Protein AF-A0A7W2FAT4-F1 (afdb_monomer_lite)

Secondary structure (DSSP, 8-state):
--------PPP-----------PPPPHHHHHHHHHHHHHHHTPSEEEE-SS-EEEE-EEE-TTS-EEEE-TTT--EEE--EETTTEEEEE-TTS-EEEEEE-TTS-EEEEESSSPPEEEE--

Sequence (122 aa):
MKKYVAVLLLALGNMAPVRAEDAPAAPGAVAQASLASKLVEGSPWRFDTKFESTIVNFRFSDDGKLQRQSARSQAWSDFPIGDNQTGTFNTSNGHTITYSLDAAGNPIAVHSKHAATFKSVK

pLDDT: mean 74.41, std 17.16, range [36.34, 96.0]

Radius of gyration: 25.86 Å; chains: 1; bounding box: 65×57×76 Å

Structure (mmCIF, N/CA/C/O backbone):
data_AF-A0A7W2FAT4-F1
#
_entry.id   AF-A0A7W2FAT4-F1
#
loop_
_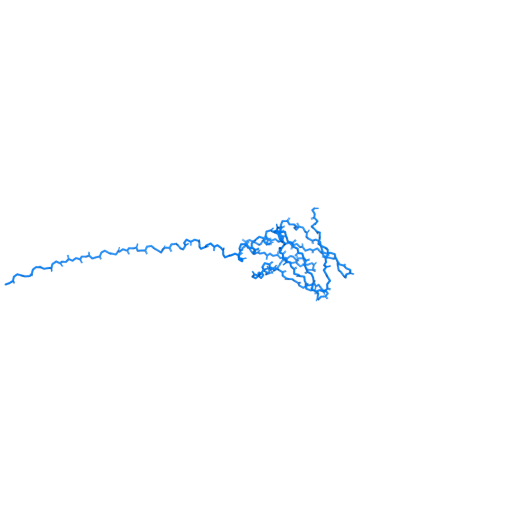atom_site.group_PDB
_atom_site.id
_atom_site.type_symbol
_atom_site.label_atom_id
_atom_site.label_alt_id
_atom_site.label_comp_id
_atom_site.label_asym_id
_atom_site.label_entity_id
_atom_site.label_seq_id
_atom_site.pdbx_PDB_ins_code
_atom_site.Cartn_x
_atom_site.Cartn_y
_atom_site.Cartn_z
_atom_site.occupancy
_atom_site.B_iso_or_equiv
_atom_site.auth_seq_id
_atom_site.auth_comp_id
_atom_site.auth_asym_id
_atom_site.auth_atom_id
_atom_site.pdbx_PDB_model_num
ATOM 1 N N . MET A 1 1 ? -49.025 42.176 57.018 1.00 40.09 1 MET A N 1
ATOM 2 C CA . MET A 1 1 ? -48.900 41.120 55.987 1.00 40.09 1 MET A CA 1
ATOM 3 C C . MET A 1 1 ? -47.539 40.457 56.147 1.00 40.09 1 MET A C 1
ATOM 5 O O . MET A 1 1 ? -46.537 41.153 56.070 1.00 40.09 1 MET A O 1
ATOM 9 N N . LYS A 1 2 ? -47.502 39.155 56.461 1.00 43.66 2 LYS A N 1
ATOM 10 C CA . LYS A 1 2 ? -46.265 38.364 56.575 1.00 43.66 2 LYS A CA 1
ATOM 11 C C . LYS A 1 2 ? -45.742 38.032 55.175 1.00 43.66 2 LYS A C 1
ATOM 13 O O . LYS A 1 2 ? -46.527 37.583 54.345 1.00 43.66 2 LYS A O 1
ATOM 18 N N . LYS A 1 3 ? -44.437 38.178 54.943 1.00 44.69 3 LYS A N 1
ATOM 19 C CA . LYS A 1 3 ? -43.717 37.457 53.883 1.00 44.69 3 LYS A CA 1
ATOM 20 C C . LYS A 1 3 ? -42.408 36.925 54.469 1.00 44.69 3 LYS A C 1
ATOM 22 O O . LYS A 1 3 ? -41.478 37.685 54.700 1.00 44.69 3 LYS A O 1
ATOM 27 N N . TYR A 1 4 ? -42.391 35.623 54.740 1.00 47.81 4 TYR A N 1
ATOM 28 C CA . TYR A 1 4 ? -41.182 34.811 54.839 1.00 47.81 4 TYR A CA 1
ATOM 29 C C . TYR A 1 4 ? -40.992 34.150 53.477 1.00 47.81 4 TYR A C 1
ATOM 31 O O . TYR A 1 4 ? -41.926 33.496 53.023 1.00 47.81 4 TYR A O 1
ATOM 39 N N . VAL A 1 5 ? -39.825 34.296 52.852 1.00 39.06 5 VAL A N 1
ATOM 40 C CA . VAL A 1 5 ? -39.337 33.428 51.762 1.00 39.06 5 VAL A CA 1
ATOM 41 C C . VAL A 1 5 ? -37.806 33.464 51.869 1.00 39.06 5 VAL A C 1
ATOM 43 O O . VAL A 1 5 ? -37.205 34.512 51.668 1.00 39.06 5 VAL A O 1
ATOM 46 N N . ALA A 1 6 ? -37.209 32.505 52.577 1.00 45.88 6 ALA A N 1
ATOM 47 C CA . ALA A 1 6 ? -36.658 31.247 52.062 1.00 45.88 6 ALA A CA 1
ATOM 48 C C . ALA A 1 6 ? -35.391 31.456 51.212 1.00 45.88 6 ALA A C 1
ATOM 50 O O . ALA A 1 6 ? -35.446 31.799 50.035 1.00 45.88 6 ALA A O 1
ATOM 51 N N . VAL A 1 7 ? -34.247 31.214 51.857 1.00 43.75 7 VAL A N 1
ATOM 52 C CA . VAL A 1 7 ? -32.965 30.909 51.219 1.00 43.75 7 VAL A CA 1
ATOM 53 C C . VAL A 1 7 ? -33.089 29.525 50.585 1.00 43.75 7 VAL A C 1
ATOM 55 O O . VAL A 1 7 ? -33.449 28.573 51.276 1.00 43.75 7 VAL A O 1
ATOM 58 N N . LEU A 1 8 ? -32.760 29.401 49.300 1.00 41.22 8 LEU A N 1
ATOM 59 C CA . LEU A 1 8 ? -32.505 28.110 48.668 1.00 41.22 8 LEU A CA 1
ATOM 60 C C . LEU A 1 8 ? -31.144 28.170 47.972 1.00 41.22 8 LEU A C 1
ATOM 62 O O . LEU A 1 8 ? -30.979 28.850 46.961 1.00 41.22 8 LEU A O 1
ATOM 66 N N . LEU A 1 9 ? -30.168 27.468 48.552 1.00 52.06 9 LEU A N 1
ATOM 67 C CA . LEU A 1 9 ? -28.930 27.101 47.874 1.00 52.06 9 LEU A CA 1
ATOM 68 C C . LEU A 1 9 ? -29.276 26.124 46.745 1.00 52.06 9 LEU A C 1
ATOM 70 O O . LEU A 1 9 ? -29.812 25.051 47.020 1.00 52.06 9 LEU A O 1
ATOM 74 N N . LEU A 1 10 ? -28.922 26.455 45.503 1.00 48.75 10 LEU A N 1
ATOM 75 C CA . LEU A 1 10 ? -28.775 25.443 44.461 1.00 48.75 10 LEU A CA 1
ATOM 76 C C . LEU A 1 10 ? -27.307 25.050 44.336 1.00 48.75 10 LEU A C 1
ATOM 78 O O . LEU A 1 10 ? -26.418 25.876 44.133 1.00 48.75 10 LEU A O 1
ATOM 82 N N . ALA A 1 11 ? -27.106 23.752 44.524 1.00 47.03 11 ALA A N 1
ATOM 83 C CA . ALA A 1 11 ? -25.848 23.048 44.478 1.00 47.03 11 ALA A CA 1
ATOM 84 C C . ALA A 1 11 ? -25.174 23.160 43.104 1.00 47.03 11 ALA A C 1
ATOM 86 O O . ALA A 1 11 ? -25.819 23.052 42.060 1.00 47.03 11 ALA A O 1
ATOM 87 N N . LEU A 1 12 ? -23.847 23.294 43.134 1.00 47.31 12 LEU A N 1
ATOM 88 C CA . LEU A 1 12 ? -22.964 23.003 42.014 1.00 47.31 12 LEU A CA 1
ATOM 89 C C . LEU A 1 12 ? -23.098 21.521 41.642 1.00 47.31 12 LEU A C 1
ATOM 91 O O . LEU A 1 12 ? -22.484 20.646 42.251 1.00 47.31 12 LEU A O 1
ATOM 95 N N . GLY A 1 13 ? -23.914 21.249 40.628 1.00 36.34 13 GLY A N 1
ATOM 96 C CA . GLY A 1 13 ? -23.883 19.998 39.888 1.00 36.34 13 GLY A CA 1
ATOM 97 C C . GLY A 1 13 ? -22.657 19.990 38.986 1.00 36.34 13 GLY A C 1
ATOM 98 O O . GLY A 1 13 ? -22.660 20.580 37.911 1.00 36.34 13 GLY A O 1
ATOM 99 N N . ASN A 1 14 ? -21.605 19.335 39.460 1.00 48.97 14 ASN A N 1
ATOM 100 C CA . ASN A 1 14 ? -20.409 18.979 38.714 1.00 48.97 14 ASN A CA 1
ATOM 101 C C . ASN A 1 14 ? -20.814 18.048 37.549 1.00 48.97 14 ASN A C 1
ATOM 103 O O . ASN A 1 14 ? -20.830 16.827 37.703 1.00 48.97 14 ASN A O 1
ATOM 107 N N . MET A 1 15 ? -21.223 18.604 36.403 1.00 39.81 15 MET A N 1
ATOM 108 C CA . MET A 1 15 ? -21.416 17.817 35.185 1.00 39.81 15 MET A CA 1
ATOM 109 C C . MET A 1 15 ? -20.033 17.483 34.634 1.00 39.81 15 MET A C 1
ATOM 111 O O . MET A 1 15 ? -19.378 18.303 33.993 1.00 39.81 15 MET A O 1
ATOM 115 N N . ALA A 1 16 ? -19.580 16.270 34.946 1.00 51.03 16 ALA A N 1
ATOM 116 C CA . ALA A 1 16 ? -18.463 15.637 34.271 1.00 51.03 16 ALA A CA 1
ATOM 117 C C . ALA A 1 16 ? -18.655 15.743 32.744 1.00 51.03 16 ALA A C 1
ATOM 119 O O . ALA A 1 16 ? -19.789 15.611 32.269 1.00 51.03 16 ALA A O 1
ATOM 120 N N . PRO A 1 17 ? -17.583 15.967 31.962 1.00 47.41 17 PRO A N 1
ATOM 121 C CA . PRO A 1 17 ? -17.679 15.909 30.515 1.00 47.41 17 PRO A CA 1
ATOM 122 C C . PRO A 1 17 ? -18.160 14.510 30.133 1.00 47.41 17 PRO A C 1
ATOM 124 O O . PRO A 1 17 ? -17.513 13.508 30.442 1.00 47.41 17 PRO A O 1
ATOM 127 N N . VAL A 1 18 ? -19.326 14.455 29.493 1.00 45.31 18 VAL A N 1
ATOM 128 C CA . VAL A 1 18 ? -19.815 13.265 28.805 1.00 45.31 18 VAL A CA 1
ATOM 129 C C . VAL A 1 18 ? -18.697 12.837 27.857 1.00 45.31 18 VAL A C 1
ATOM 131 O O . VAL A 1 18 ? -18.356 13.566 26.925 1.00 45.31 18 VAL A O 1
ATOM 134 N N . ARG A 1 19 ? -18.062 11.692 28.142 1.00 48.91 19 ARG A N 1
ATOM 135 C CA . ARG A 1 19 ? -17.209 11.005 27.170 1.00 48.91 19 ARG A CA 1
ATOM 136 C C . ARG A 1 19 ? -18.069 10.817 25.930 1.00 48.91 19 ARG A C 1
ATOM 138 O O . ARG A 1 19 ? -19.139 10.228 26.036 1.00 48.91 19 ARG A O 1
ATOM 145 N N . ALA A 1 20 ? -17.610 11.344 24.799 1.00 47.19 20 ALA A N 1
ATOM 146 C CA . ALA A 1 20 ? -18.142 10.973 23.503 1.00 47.19 20 ALA A CA 1
ATOM 147 C C . ALA A 1 20 ? -18.090 9.443 23.424 1.00 47.19 20 ALA A C 1
ATOM 149 O O . ALA A 1 20 ? -17.007 8.867 23.351 1.00 47.19 20 ALA A O 1
ATOM 150 N N . GLU A 1 21 ? -19.246 8.796 23.559 1.00 47.38 21 GLU A N 1
ATOM 151 C CA . GLU A 1 21 ? -19.402 7.411 23.146 1.00 47.38 21 GLU A CA 1
ATOM 152 C C . GLU A 1 21 ? -18.986 7.351 21.680 1.00 47.38 21 GLU A C 1
ATOM 154 O O . GLU A 1 21 ? -19.435 8.175 20.877 1.00 47.38 21 GLU A O 1
ATOM 159 N N . ASP A 1 22 ? -18.063 6.437 21.380 1.00 53.56 22 ASP A N 1
ATOM 160 C CA . ASP A 1 22 ? -17.567 6.111 20.051 1.00 53.56 22 ASP A CA 1
ATOM 161 C C . ASP A 1 22 ? -18.701 6.149 19.022 1.00 53.56 22 ASP A C 1
ATOM 163 O O . ASP A 1 22 ? -19.493 5.212 18.890 1.00 53.56 22 ASP A O 1
ATOM 167 N N . ALA A 1 23 ? -18.7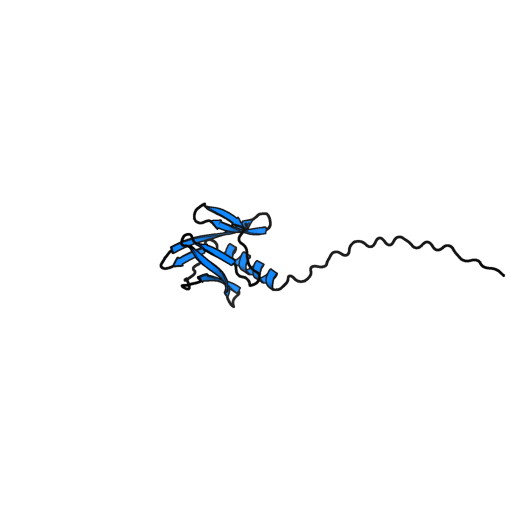82 7.256 18.278 1.00 54.94 23 ALA A N 1
ATOM 168 C CA . ALA A 1 23 ? -19.583 7.299 17.073 1.00 54.94 23 ALA A CA 1
ATOM 169 C C . ALA A 1 23 ? -19.095 6.149 16.179 1.00 54.94 23 ALA A C 1
ATOM 171 O O . ALA A 1 23 ? -17.878 5.982 16.033 1.00 54.94 23 ALA A O 1
ATOM 172 N N . PRO A 1 24 ? -20.001 5.340 15.598 1.00 58.56 24 PRO A N 1
ATOM 173 C CA . PRO A 1 24 ? -19.593 4.222 14.766 1.00 58.56 24 PRO A CA 1
ATOM 174 C C . PRO A 1 24 ? -18.641 4.740 13.694 1.00 58.56 24 PRO A C 1
ATOM 176 O O . PRO A 1 24 ? -18.948 5.722 13.011 1.00 58.56 24 PRO A O 1
ATOM 179 N N . ALA A 1 25 ? -17.470 4.104 13.591 1.00 64.94 25 ALA A N 1
ATOM 180 C CA . ALA A 1 25 ? -16.471 4.465 12.601 1.00 64.94 25 ALA A CA 1
ATOM 181 C C . ALA A 1 25 ? -17.162 4.584 11.240 1.00 64.94 25 ALA A C 1
ATOM 183 O O . ALA A 1 25 ? -17.860 3.661 10.808 1.00 64.94 25 ALA A O 1
ATOM 184 N N . ALA A 1 26 ? -17.012 5.743 10.592 1.00 72.19 26 ALA A N 1
ATOM 185 C CA . ALA A 1 26 ? -17.635 5.978 9.300 1.00 72.19 26 ALA A CA 1
ATOM 186 C C . ALA A 1 26 ? -17.271 4.819 8.350 1.00 72.19 26 ALA A C 1
ATOM 188 O O . ALA A 1 26 ? -16.127 4.355 8.392 1.00 72.19 26 ALA A O 1
ATOM 189 N N . PRO A 1 27 ? -18.182 4.353 7.475 1.00 72.38 27 PRO A N 1
ATOM 190 C CA . PRO A 1 27 ? -17.914 3.224 6.580 1.00 72.38 27 PRO A CA 1
ATOM 191 C C . PRO A 1 27 ? -16.587 3.336 5.806 1.00 72.38 27 PRO A C 1
ATOM 193 O O . PRO A 1 27 ? -15.911 2.333 5.588 1.00 72.38 27 PRO A O 1
ATOM 196 N N . GLY A 1 28 ? -16.166 4.561 5.464 1.00 71.56 28 GLY A N 1
ATOM 197 C CA . GLY A 1 28 ? -14.859 4.837 4.860 1.00 71.56 28 GLY A CA 1
ATOM 198 C C . GLY A 1 28 ? -13.664 4.529 5.773 1.00 71.56 28 GLY A C 1
ATOM 199 O O . GLY A 1 28 ? -12.694 3.941 5.311 1.00 71.56 28 GLY A O 1
ATOM 200 N N . ALA A 1 29 ? -13.741 4.834 7.070 1.00 77.00 29 ALA A N 1
ATOM 201 C CA . ALA A 1 29 ? -12.671 4.554 8.033 1.00 77.00 29 ALA A CA 1
ATOM 202 C C . ALA A 1 29 ? -12.473 3.045 8.253 1.00 77.00 29 ALA A C 1
ATOM 204 O O . ALA A 1 29 ? -11.341 2.562 8.273 1.00 77.00 29 ALA A O 1
ATOM 205 N N . VAL A 1 30 ? -13.571 2.284 8.345 1.00 81.38 30 VAL A N 1
ATOM 206 C CA . VAL A 1 30 ? -13.523 0.812 8.448 1.00 81.38 30 VAL A CA 1
ATOM 207 C C . VAL A 1 30 ? -12.829 0.215 7.227 1.00 81.38 30 VAL A C 1
ATOM 209 O O . VAL A 1 30 ? -11.985 -0.674 7.339 1.00 81.38 30 VAL A O 1
ATOM 212 N N . ALA A 1 31 ? -13.153 0.732 6.050 1.00 80.31 31 ALA A N 1
ATOM 213 C CA . ALA A 1 31 ? -12.618 0.204 4.817 1.00 80.31 31 ALA A CA 1
ATOM 214 C C . ALA A 1 31 ? -11.158 0.624 4.548 1.00 80.31 31 ALA A C 1
ATOM 216 O O . ALA A 1 31 ? -10.373 -0.176 4.041 1.00 80.31 31 ALA A O 1
ATOM 217 N N . GLN A 1 32 ? -10.752 1.825 4.972 1.00 84.56 32 GLN A N 1
ATOM 218 C CA . GLN A 1 32 ? -9.343 2.241 4.997 1.00 84.56 32 GLN A CA 1
ATOM 219 C C . GLN A 1 32 ? -8.505 1.336 5.907 1.00 84.56 32 GLN A C 1
ATOM 221 O O . GLN A 1 32 ? -7.441 0.870 5.497 1.00 84.56 32 GLN A O 1
ATOM 226 N N . ALA A 1 33 ? -8.999 1.047 7.116 1.00 86.75 33 ALA A N 1
ATOM 227 C CA . ALA A 1 33 ? -8.333 0.141 8.047 1.00 86.75 33 ALA A CA 1
ATOM 228 C C . ALA A 1 33 ? -8.223 -1.278 7.468 1.00 86.75 33 ALA A C 1
ATOM 230 O O . ALA A 1 33 ? -7.156 -1.886 7.527 1.00 86.75 33 ALA A O 1
ATOM 231 N N . SER A 1 34 ? -9.292 -1.772 6.832 1.00 88.94 34 SER A N 1
ATOM 232 C CA . SER A 1 34 ? -9.300 -3.081 6.170 1.00 88.94 34 SER A CA 1
ATOM 233 C C . SER A 1 34 ? -8.246 -3.175 5.062 1.00 88.94 34 SER A C 1
ATOM 235 O O . SER A 1 34 ? -7.443 -4.113 5.057 1.00 88.94 34 SER A O 1
ATOM 237 N N . LEU A 1 35 ? -8.172 -2.170 4.180 1.00 89.25 35 LEU A N 1
ATOM 238 C CA . LEU A 1 35 ? -7.140 -2.109 3.145 1.00 89.25 35 LEU A CA 1
ATOM 239 C C . LEU A 1 35 ? -5.735 -2.086 3.756 1.00 89.25 35 LEU A C 1
ATOM 241 O O . LEU A 1 35 ? -4.876 -2.857 3.329 1.00 89.25 35 LEU A O 1
ATOM 245 N N . ALA A 1 36 ? -5.503 -1.235 4.758 1.00 91.12 36 ALA A N 1
ATOM 246 C CA . ALA A 1 36 ? -4.201 -1.115 5.406 1.00 91.12 36 ALA A CA 1
ATOM 247 C C . ALA A 1 36 ? -3.733 -2.449 6.000 1.00 91.12 36 ALA A C 1
ATOM 249 O O . ALA A 1 36 ? -2.616 -2.890 5.729 1.00 91.12 36 ALA A O 1
ATOM 250 N N . SER A 1 37 ? -4.602 -3.124 6.758 1.00 91.88 37 SER A N 1
ATOM 251 C CA . SER A 1 37 ? -4.295 -4.420 7.361 1.00 91.88 37 SER A CA 1
ATOM 252 C C . SER A 1 37 ? -3.956 -5.471 6.310 1.00 91.88 37 SER A C 1
ATOM 254 O O . SER A 1 37 ? -2.979 -6.199 6.475 1.00 91.88 37 SER A O 1
ATOM 256 N N . LYS A 1 38 ? -4.704 -5.524 5.202 1.00 89.50 38 LYS A N 1
ATOM 257 C CA . LYS A 1 38 ? -4.449 -6.499 4.138 1.00 89.50 38 LYS A CA 1
ATOM 258 C C . LYS A 1 38 ? -3.161 -6.238 3.364 1.00 89.50 38 LYS A C 1
ATOM 260 O O . LYS A 1 38 ? -2.460 -7.189 3.020 1.00 89.50 38 LYS A O 1
ATOM 265 N N . LEU A 1 39 ? -2.821 -4.973 3.123 1.00 90.06 39 LEU A N 1
ATOM 266 C CA . LEU A 1 39 ? -1.539 -4.608 2.518 1.00 90.06 39 LEU A CA 1
ATOM 267 C C . LEU A 1 39 ? -0.359 -5.013 3.415 1.00 90.06 39 LEU A C 1
ATOM 269 O O . LEU A 1 39 ? 0.655 -5.487 2.910 1.00 90.06 39 LEU A O 1
ATOM 273 N N . VAL A 1 40 ? -0.481 -4.887 4.738 1.00 92.38 40 VAL A N 1
ATOM 274 C CA . VAL A 1 40 ? 0.561 -5.362 5.664 1.00 92.38 40 VAL A CA 1
ATOM 275 C C . VAL A 1 40 ? 0.628 -6.893 5.689 1.00 92.38 40 VAL A C 1
ATOM 277 O O . VAL A 1 40 ? 1.719 -7.444 5.578 1.00 92.38 40 VAL A O 1
ATOM 280 N N . GLU A 1 41 ? -0.517 -7.582 5.760 1.00 91.25 41 GLU A N 1
ATOM 281 C CA . GLU A 1 41 ? -0.602 -9.053 5.825 1.00 91.25 41 GLU A CA 1
ATOM 282 C C . GLU A 1 41 ? 0.107 -9.748 4.651 1.00 91.25 41 GLU A C 1
ATOM 284 O O . GLU A 1 41 ? 0.773 -10.760 4.848 1.00 91.25 41 GLU A O 1
ATOM 289 N N . GLY A 1 42 ? -0.011 -9.214 3.431 1.00 85.25 42 GLY A N 1
ATOM 290 C CA . GLY A 1 42 ? 0.613 -9.826 2.251 1.00 85.25 42 GLY A CA 1
ATOM 291 C C . GLY A 1 42 ? 2.023 -9.334 1.913 1.00 85.25 42 GLY A C 1
ATOM 292 O O . GLY A 1 42 ? 2.501 -9.656 0.825 1.00 85.25 42 GLY A O 1
ATOM 293 N N . SER A 1 43 ? 2.653 -8.514 2.767 1.00 87.25 43 SER A N 1
ATOM 294 C CA . SER A 1 43 ? 3.992 -7.957 2.525 1.00 87.25 43 SER A CA 1
ATOM 295 C C . SER A 1 43 ? 5.077 -9.029 2.709 1.00 87.25 43 SER A C 1
ATOM 297 O O . SER A 1 43 ? 5.102 -9.649 3.771 1.00 87.25 43 SER A O 1
ATOM 299 N N . PRO A 1 44 ? 6.018 -9.222 1.756 1.00 88.56 44 PRO A N 1
ATOM 300 C CA . PRO A 1 44 ? 6.292 -8.408 0.562 1.00 88.56 44 PRO A CA 1
ATOM 301 C C . PRO A 1 44 ? 5.335 -8.634 -0.626 1.00 88.56 44 PRO A C 1
ATOM 303 O O . PRO A 1 44 ? 5.068 -9.759 -1.052 1.00 88.56 44 PRO A O 1
ATOM 306 N N . TRP A 1 45 ? 4.916 -7.535 -1.262 1.00 83.75 45 TRP A N 1
ATOM 307 C CA . TRP A 1 45 ? 4.100 -7.557 -2.483 1.00 83.75 45 TRP A CA 1
ATOM 308 C C . TRP A 1 45 ? 4.992 -7.473 -3.714 1.00 83.75 45 TRP A C 1
ATOM 310 O O . TRP A 1 45 ? 5.792 -6.544 -3.827 1.00 83.75 45 TRP A O 1
ATOM 320 N N . ARG A 1 46 ? 4.827 -8.392 -4.670 1.00 83.31 46 ARG A N 1
ATOM 321 C CA . ARG A 1 46 ? 5.524 -8.328 -5.957 1.00 83.31 46 ARG A CA 1
ATOM 322 C C . ARG A 1 46 ? 4.590 -7.819 -7.050 1.00 83.31 46 ARG A C 1
ATOM 324 O O . ARG A 1 46 ? 3.481 -8.318 -7.238 1.00 83.31 46 ARG A O 1
ATOM 331 N N . PHE A 1 47 ? 5.072 -6.824 -7.781 1.00 77.69 47 PHE A N 1
ATOM 332 C CA . PHE A 1 47 ? 4.394 -6.222 -8.915 1.00 77.69 47 PHE A CA 1
ATOM 333 C C . PHE A 1 47 ? 5.248 -6.410 -10.161 1.00 77.69 47 PHE A C 1
ATOM 335 O O . PHE A 1 47 ? 6.320 -5.818 -10.275 1.00 77.69 47 PHE A O 1
ATOM 342 N N . ASP A 1 48 ? 4.762 -7.236 -11.084 1.00 76.25 48 ASP A N 1
ATOM 343 C CA . ASP A 1 48 ? 5.403 -7.482 -12.369 1.00 76.25 48 ASP A CA 1
ATOM 344 C C . ASP A 1 48 ? 4.537 -6.912 -13.499 1.00 76.25 48 ASP A C 1
ATOM 346 O O . ASP A 1 48 ? 3.344 -7.200 -13.627 1.00 76.25 48 ASP A O 1
ATOM 350 N N . THR A 1 49 ? 5.163 -6.128 -14.366 1.00 72.00 49 THR A N 1
ATOM 351 C CA . THR A 1 49 ? 4.613 -5.670 -15.643 1.00 72.00 49 THR A CA 1
ATOM 352 C C . THR A 1 49 ? 5.650 -5.880 -16.738 1.00 72.00 49 THR A C 1
ATOM 354 O O . THR A 1 49 ? 6.810 -6.185 -16.472 1.00 72.00 49 THR A O 1
ATOM 357 N N . LYS A 1 50 ? 5.269 -5.635 -17.997 1.00 73.00 50 LYS A N 1
ATOM 358 C CA . LYS A 1 50 ? 6.232 -5.635 -19.109 1.00 73.00 50 LYS A CA 1
ATOM 359 C C . LYS A 1 50 ? 7.300 -4.529 -19.020 1.00 73.00 50 LYS A C 1
ATOM 361 O O . LYS A 1 50 ? 8.243 -4.563 -19.800 1.00 73.00 50 LYS A O 1
ATOM 366 N N . PHE A 1 51 ? 7.130 -3.539 -18.138 1.00 74.44 51 PHE A N 1
ATOM 367 C CA . PHE A 1 51 ? 8.019 -2.375 -18.016 1.00 74.44 51 PHE A CA 1
ATOM 368 C C . PHE A 1 51 ? 8.822 -2.351 -16.715 1.00 74.44 51 PHE A C 1
ATOM 370 O O . PHE A 1 51 ? 9.878 -1.729 -16.657 1.00 74.44 51 PHE A O 1
ATOM 377 N N . GLU A 1 52 ? 8.322 -2.993 -15.664 1.00 75.44 52 GLU A N 1
ATOM 378 C CA . GLU A 1 52 ? 8.943 -2.979 -14.347 1.00 75.44 52 GLU A CA 1
ATOM 379 C C . GLU A 1 52 ? 8.558 -4.217 -13.540 1.00 75.44 52 GLU A C 1
ATOM 381 O O . GLU A 1 52 ? 7.423 -4.688 -13.603 1.00 75.44 52 GLU A O 1
ATOM 386 N N . SER A 1 53 ? 9.519 -4.701 -12.757 1.00 79.19 53 SER A N 1
ATOM 387 C CA . SER A 1 53 ? 9.313 -5.643 -11.661 1.00 79.19 53 SER A CA 1
ATOM 388 C C . SER A 1 53 ? 9.734 -4.929 -10.385 1.00 79.19 53 SER A C 1
ATOM 390 O O . SER A 1 53 ? 10.897 -4.544 -10.256 1.00 79.19 53 SER A O 1
ATOM 392 N N . THR A 1 54 ? 8.813 -4.742 -9.447 1.00 79.81 54 THR A N 1
ATOM 393 C CA . THR A 1 54 ? 9.085 -4.066 -8.176 1.00 79.81 54 THR A CA 1
ATOM 394 C C . THR A 1 54 ? 8.526 -4.857 -7.002 1.00 79.81 54 THR A C 1
ATOM 396 O O . THR A 1 54 ? 7.505 -5.535 -7.116 1.00 79.81 54 THR A O 1
ATOM 399 N N . ILE A 1 55 ? 9.217 -4.773 -5.869 1.00 85.81 55 ILE A N 1
ATOM 400 C CA . ILE A 1 55 ? 8.754 -5.310 -4.592 1.00 85.81 55 ILE A CA 1
ATOM 401 C C . ILE A 1 55 ? 8.375 -4.126 -3.712 1.00 85.81 55 ILE A C 1
ATOM 403 O O . ILE A 1 55 ? 9.133 -3.162 -3.592 1.00 85.81 55 ILE A O 1
ATOM 407 N N . VAL A 1 56 ? 7.199 -4.201 -3.100 1.00 87.25 56 VAL A N 1
ATOM 408 C CA . VAL A 1 56 ? 6.669 -3.170 -2.212 1.00 87.25 56 VAL A CA 1
ATOM 409 C C . VAL A 1 56 ? 6.415 -3.782 -0.844 1.00 87.25 56 VAL A C 1
ATOM 411 O O . VAL A 1 56 ? 5.725 -4.794 -0.726 1.00 87.25 56 VAL A O 1
ATOM 414 N N . ASN A 1 57 ? 6.968 -3.146 0.186 1.00 91.81 57 ASN A N 1
ATOM 415 C CA . ASN A 1 57 ? 6.751 -3.534 1.573 1.00 91.81 57 ASN A CA 1
ATOM 416 C C . ASN A 1 57 ? 5.865 -2.519 2.284 1.00 91.81 57 ASN A C 1
ATOM 418 O O . ASN A 1 57 ? 6.019 -1.308 2.085 1.00 91.81 57 ASN A O 1
ATOM 422 N N . PHE A 1 58 ? 4.986 -3.024 3.142 1.00 93.56 58 PHE A N 1
ATOM 423 C CA . PHE A 1 58 ? 4.097 -2.227 3.978 1.00 93.56 58 PHE A CA 1
ATOM 424 C C . PHE A 1 58 ? 4.279 -2.599 5.448 1.00 93.56 58 PHE A C 1
ATOM 426 O O . PHE A 1 58 ? 4.553 -3.751 5.775 1.00 93.56 58 PHE A O 1
ATOM 433 N N . ARG A 1 59 ? 4.119 -1.620 6.337 1.00 95.00 59 ARG A N 1
ATOM 434 C CA . ARG A 1 59 ? 4.082 -1.827 7.791 1.00 95.00 59 ARG A CA 1
ATOM 435 C C . ARG A 1 59 ? 3.242 -0.749 8.459 1.00 95.00 59 ARG A C 1
ATOM 437 O O . ARG A 1 59 ? 3.067 0.321 7.883 1.00 95.00 59 ARG A O 1
ATOM 444 N N . PHE A 1 60 ? 2.822 -0.986 9.694 1.00 95.56 60 PHE A N 1
ATOM 445 C CA . PHE A 1 60 ? 2.395 0.099 10.575 1.00 95.56 60 PHE A CA 1
ATOM 446 C C . PHE A 1 60 ? 3.612 0.696 11.293 1.00 95.56 60 PHE A C 1
ATOM 448 O O . PHE A 1 60 ? 4.529 -0.036 11.667 1.00 95.56 60 PHE A O 1
ATOM 455 N N . SER A 1 61 ? 3.652 2.016 11.439 1.00 94.88 61 SER A N 1
ATOM 456 C CA . SER A 1 61 ? 4.557 2.702 12.365 1.00 94.88 61 SER A CA 1
ATOM 457 C C . SER A 1 61 ? 4.047 2.611 13.804 1.00 94.88 61 SER A C 1
ATOM 459 O O . SER A 1 61 ? 2.910 2.209 14.050 1.00 94.88 61 SER A O 1
ATOM 461 N N . ASP A 1 62 ? 4.881 3.029 14.758 1.00 92.00 62 ASP A N 1
ATOM 462 C CA . ASP A 1 62 ? 4.544 3.019 16.188 1.00 92.00 62 ASP A CA 1
ATOM 463 C C . ASP A 1 62 ? 3.348 3.929 16.529 1.00 92.00 62 ASP A C 1
ATOM 465 O O . ASP A 1 62 ? 2.624 3.671 17.487 1.00 92.00 62 ASP A O 1
ATOM 469 N N . ASP A 1 63 ? 3.102 4.972 15.726 1.00 91.94 63 ASP A N 1
ATOM 470 C CA . ASP A 1 63 ? 1.934 5.861 15.827 1.00 91.94 63 ASP A CA 1
ATOM 471 C C . ASP A 1 63 ? 0.707 5.349 15.043 1.00 91.94 63 ASP A C 1
ATOM 473 O O . ASP A 1 63 ? -0.287 6.061 14.905 1.00 91.94 63 ASP A O 1
ATOM 477 N N . GLY A 1 64 ? 0.765 4.117 14.526 1.00 87.81 64 GLY A N 1
ATOM 478 C CA . GLY A 1 64 ? -0.347 3.444 13.854 1.00 87.81 64 GLY A CA 1
ATOM 479 C C . GLY A 1 64 ? -0.577 3.864 12.402 1.00 87.81 64 GLY A C 1
ATOM 480 O O . GLY A 1 64 ? -1.559 3.434 11.794 1.00 87.81 64 GLY A O 1
ATOM 481 N N . LYS A 1 65 ? 0.303 4.678 11.808 1.00 92.31 65 LYS A N 1
ATOM 482 C CA . LYS A 1 65 ? 0.183 5.057 10.395 1.00 92.31 65 LYS A CA 1
ATOM 483 C C . LYS A 1 65 ? 0.695 3.949 9.489 1.00 92.31 65 LYS A C 1
ATOM 485 O O . LYS A 1 65 ? 1.682 3.274 9.774 1.00 92.31 65 LYS A O 1
ATOM 490 N N . LEU A 1 66 ? 0.039 3.780 8.347 1.00 94.75 66 LEU A N 1
ATOM 491 C CA . LEU A 1 66 ? 0.546 2.890 7.316 1.00 94.75 66 LEU A CA 1
ATOM 492 C C . LEU A 1 66 ? 1.772 3.532 6.662 1.00 94.75 66 LEU A C 1
ATOM 494 O O . LEU A 1 66 ? 1.716 4.664 6.186 1.00 94.75 66 LEU A O 1
ATOM 498 N N . GLN A 1 67 ? 2.868 2.789 6.602 1.00 96.00 67 GLN A N 1
ATOM 499 C CA . GLN A 1 67 ? 4.084 3.175 5.909 1.00 96.00 67 GLN A CA 1
ATOM 500 C C . GLN A 1 67 ? 4.374 2.202 4.779 1.00 96.00 67 GLN A C 1
ATOM 502 O O . GLN A 1 67 ? 4.143 0.996 4.877 1.00 96.00 67 GLN A O 1
ATOM 507 N N . ARG A 1 68 ? 4.953 2.740 3.712 1.00 94.06 68 ARG A N 1
ATOM 508 C CA . ARG A 1 68 ? 5.454 1.976 2.578 1.00 94.06 68 ARG A CA 1
ATOM 509 C C . ARG A 1 68 ? 6.954 2.180 2.465 1.00 94.06 68 ARG A C 1
ATOM 511 O O . ARG A 1 68 ? 7.445 3.306 2.583 1.00 94.06 68 ARG A O 1
ATOM 518 N N . GLN A 1 69 ? 7.668 1.104 2.178 1.00 93.06 69 GLN A N 1
ATOM 519 C CA . GLN A 1 69 ? 9.085 1.177 1.878 1.00 93.06 69 GLN A CA 1
ATOM 520 C C . GLN A 1 69 ? 9.323 1.661 0.441 1.00 93.06 69 GLN A C 1
ATOM 522 O O . GLN A 1 69 ? 8.740 1.158 -0.521 1.00 93.06 69 GLN A O 1
ATOM 527 N N . SER A 1 70 ? 10.218 2.629 0.283 1.00 85.62 70 SER A N 1
ATOM 528 C CA . SER A 1 70 ? 10.748 3.042 -1.013 1.00 85.62 70 SER A CA 1
ATOM 529 C C . SER A 1 70 ? 11.639 1.945 -1.595 1.00 85.62 70 SER A C 1
ATOM 531 O O . SER A 1 70 ? 12.650 1.587 -0.993 1.00 85.62 70 SER A O 1
ATOM 533 N N . ALA A 1 71 ? 11.328 1.475 -2.805 1.00 76.88 71 ALA A N 1
ATOM 534 C CA . ALA A 1 71 ? 12.156 0.488 -3.501 1.00 76.88 71 ALA A CA 1
ATOM 535 C C . ALA A 1 71 ? 13.603 0.980 -3.719 1.00 76.88 71 ALA A C 1
ATOM 537 O O . ALA A 1 71 ? 14.544 0.192 -3.659 1.00 76.88 71 ALA A O 1
ATOM 538 N N . ARG A 1 72 ? 13.793 2.294 -3.931 1.00 77.56 72 ARG A N 1
ATOM 539 C CA . ARG A 1 72 ? 15.101 2.886 -4.260 1.00 77.56 72 ARG A CA 1
ATOM 540 C C . ARG A 1 72 ? 15.969 3.158 -3.035 1.00 77.56 72 ARG A C 1
ATOM 542 O O . ARG A 1 72 ? 17.160 2.885 -3.070 1.00 77.56 72 ARG A O 1
ATOM 549 N N . SER A 1 73 ? 15.395 3.750 -1.990 1.00 84.19 73 SER A N 1
ATOM 550 C CA . SER A 1 73 ? 16.153 4.192 -0.809 1.00 84.19 73 SER A CA 1
ATOM 551 C C . SER A 1 73 ? 16.028 3.250 0.381 1.00 84.19 73 SER A C 1
ATOM 553 O O . SER A 1 73 ? 16.678 3.488 1.392 1.00 84.19 73 SER A O 1
ATOM 555 N N . GLN A 1 74 ? 15.158 2.236 0.301 1.00 87.19 74 GLN A N 1
ATOM 556 C CA . GLN A 1 74 ? 14.782 1.364 1.421 1.00 87.19 74 GLN A CA 1
ATOM 557 C C . GLN A 1 74 ? 14.209 2.125 2.635 1.00 87.19 74 GLN A C 1
ATOM 559 O O . GLN A 1 74 ? 13.929 1.520 3.669 1.00 87.19 74 GLN A O 1
ATOM 564 N N . ALA A 1 75 ? 13.990 3.437 2.497 1.00 92.25 75 ALA A N 1
ATOM 565 C CA . ALA A 1 75 ? 13.423 4.300 3.516 1.00 92.25 75 ALA A CA 1
ATOM 566 C C . ALA A 1 75 ? 11.915 4.078 3.625 1.00 92.25 75 ALA A C 1
ATOM 568 O O . ALA A 1 75 ? 11.235 3.838 2.623 1.00 92.25 75 ALA A O 1
ATOM 569 N N . TRP A 1 76 ? 11.402 4.202 4.842 1.00 94.81 76 TRP A N 1
ATOM 570 C CA . TRP A 1 76 ? 9.978 4.132 5.130 1.00 94.81 76 TRP A CA 1
ATOM 571 C C . TRP A 1 76 ? 9.373 5.528 5.109 1.00 94.81 76 TRP A C 1
ATOM 573 O O . TRP A 1 76 ? 9.953 6.475 5.636 1.00 94.81 76 TRP A O 1
ATOM 583 N N . SER A 1 77 ? 8.207 5.642 4.488 1.00 94.19 77 SER A N 1
ATOM 584 C CA . SER A 1 77 ? 7.448 6.886 4.400 1.00 94.19 77 SER A CA 1
ATOM 585 C C . SER A 1 77 ? 5.970 6.593 4.570 1.00 94.19 77 SER A C 1
ATOM 587 O O . SER A 1 77 ? 5.505 5.545 4.107 1.00 94.19 77 SER A O 1
ATOM 589 N N . ASP A 1 78 ? 5.248 7.529 5.173 1.00 94.69 78 ASP A N 1
ATOM 590 C CA . ASP A 1 78 ? 3.802 7.448 5.343 1.00 94.69 78 ASP A CA 1
ATOM 591 C C . ASP A 1 78 ? 3.117 7.237 3.988 1.00 94.69 78 ASP A C 1
ATOM 593 O O . ASP A 1 78 ? 3.456 7.862 2.977 1.00 94.69 78 ASP A O 1
ATOM 597 N N . PHE A 1 79 ? 2.178 6.298 3.962 1.00 92.56 79 PHE A N 1
ATOM 598 C CA . PHE A 1 79 ? 1.441 5.912 2.774 1.00 92.56 79 PHE A CA 1
ATOM 599 C C . PHE A 1 79 ? -0.020 6.353 2.917 1.00 92.56 79 PHE A C 1
ATOM 601 O O . PHE A 1 79 ? -0.753 5.777 3.725 1.00 92.56 79 PHE A O 1
ATOM 608 N N . PRO A 1 80 ? -0.459 7.370 2.156 1.00 90.38 80 PRO A N 1
ATOM 609 C CA . PRO A 1 80 ? -1.816 7.879 2.267 1.00 90.38 80 PRO A CA 1
ATOM 610 C C . PRO A 1 80 ? -2.820 6.899 1.649 1.00 90.38 80 PRO A C 1
ATOM 612 O O . PRO A 1 80 ? -2.650 6.441 0.515 1.00 90.38 80 PRO A O 1
ATOM 615 N N . ILE A 1 81 ? -3.899 6.629 2.383 1.00 88.06 81 ILE A N 1
ATOM 616 C CA . ILE A 1 81 ? -5.088 5.945 1.874 1.00 88.06 81 ILE A CA 1
ATOM 617 C C . ILE A 1 81 ? -6.180 7.000 1.708 1.00 88.06 81 ILE A C 1
ATOM 619 O O . ILE A 1 81 ? -6.499 7.717 2.650 1.00 88.06 81 ILE A O 1
ATOM 623 N N . GLY A 1 82 ? -6.716 7.121 0.498 1.00 82.19 82 GLY A N 1
ATOM 624 C CA . GLY A 1 82 ? -7.822 8.020 0.186 1.00 82.19 82 GLY A CA 1
ATOM 625 C C . GLY A 1 82 ? -9.181 7.476 0.631 1.00 82.19 82 GLY A C 1
ATOM 626 O O . GLY A 1 82 ? -9.342 6.288 0.921 1.00 82.19 82 GLY A O 1
ATOM 627 N N . ASP A 1 83 ? -10.184 8.351 0.606 1.00 71.81 83 ASP A N 1
ATOM 628 C CA . ASP A 1 83 ? -11.529 8.100 1.147 1.00 71.81 83 ASP A CA 1
ATOM 629 C C . ASP A 1 83 ? -12.285 6.948 0.470 1.00 71.81 83 ASP A C 1
ATOM 631 O O . ASP A 1 83 ? -13.092 6.272 1.103 1.00 71.81 83 ASP A O 1
ATOM 635 N N . ASN A 1 84 ? -11.959 6.650 -0.789 1.00 70.38 84 ASN A N 1
ATOM 636 C CA . ASN A 1 84 ? -12.579 5.582 -1.576 1.00 70.38 84 ASN A CA 1
ATOM 637 C C . ASN A 1 84 ? -11.869 4.230 -1.437 1.00 70.38 84 ASN A C 1
ATOM 639 O O . ASN A 1 84 ? -11.930 3.414 -2.353 1.00 70.38 84 ASN A O 1
ATOM 643 N N . GLN A 1 85 ? -11.195 3.980 -0.309 1.00 79.19 85 GLN A N 1
ATOM 644 C CA . GLN A 1 85 ? -10.462 2.727 -0.077 1.00 79.19 85 GLN A CA 1
ATOM 645 C C . GLN A 1 85 ? -9.357 2.523 -1.117 1.00 79.19 85 GLN A C 1
ATOM 647 O O . GLN A 1 85 ? -9.125 1.413 -1.593 1.00 79.19 85 GLN A O 1
ATOM 652 N N . THR A 1 86 ? -8.702 3.615 -1.514 1.00 86.50 86 THR A N 1
ATOM 653 C CA . THR A 1 86 ? -7.654 3.581 -2.533 1.00 86.50 86 THR A CA 1
ATOM 654 C C . THR A 1 86 ? -6.343 4.119 -1.998 1.00 86.50 86 THR A C 1
ATOM 656 O O . THR A 1 86 ? -6.309 5.237 -1.495 1.00 86.50 86 THR A O 1
ATOM 659 N N . GLY A 1 87 ? -5.248 3.384 -2.163 1.00 88.38 87 GLY A N 1
ATOM 660 C CA . GLY A 1 87 ? -3.894 3.877 -1.887 1.00 88.38 87 GLY A CA 1
ATOM 661 C C . GLY A 1 87 ? -3.123 4.059 -3.187 1.00 88.38 87 GLY A C 1
ATOM 662 O O . GLY A 1 87 ? -3.160 3.169 -4.026 1.00 88.38 87 GLY A O 1
ATOM 663 N N . THR A 1 88 ? -2.411 5.169 -3.379 1.00 88.38 88 THR A N 1
ATOM 664 C CA . THR A 1 88 ? -1.730 5.444 -4.658 1.00 88.38 88 THR A CA 1
ATOM 665 C C . THR A 1 88 ? -0.243 5.726 -4.475 1.00 88.38 88 THR A C 1
ATOM 667 O O . THR A 1 88 ? 0.156 6.406 -3.533 1.00 88.38 88 THR A O 1
ATOM 670 N N . PHE A 1 89 ? 0.590 5.250 -5.404 1.00 84.94 89 PHE A N 1
ATOM 671 C CA . PHE A 1 89 ? 1.975 5.697 -5.519 1.00 84.94 89 PHE A CA 1
ATOM 672 C C . PHE A 1 89 ? 2.472 5.775 -6.957 1.00 84.94 89 PHE A C 1
ATOM 674 O O . PHE A 1 89 ? 1.962 5.097 -7.845 1.00 84.94 89 PHE A O 1
ATOM 681 N N . ASN A 1 90 ? 3.533 6.560 -7.149 1.00 82.00 90 ASN A N 1
ATOM 682 C CA . ASN A 1 90 ? 4.243 6.650 -8.417 1.00 82.00 90 ASN A CA 1
ATOM 683 C C . ASN A 1 90 ? 5.507 5.786 -8.411 1.00 82.00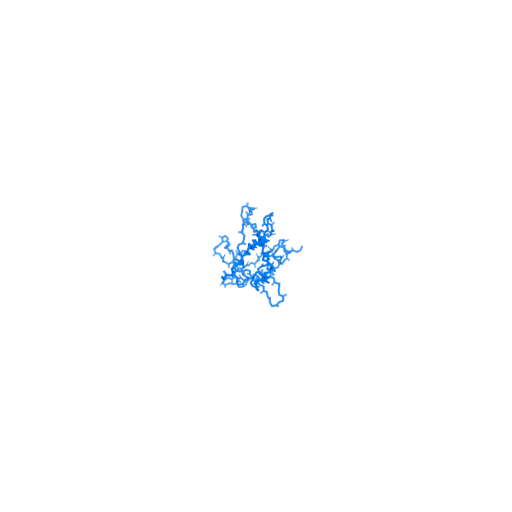 90 ASN A C 1
ATOM 685 O O . ASN A 1 90 ? 6.270 5.787 -7.438 1.00 82.00 90 ASN A O 1
ATOM 689 N N . THR A 1 91 ? 5.726 5.054 -9.496 1.00 76.19 91 THR A N 1
ATOM 690 C CA . THR A 1 91 ? 6.913 4.229 -9.717 1.00 76.19 91 THR A CA 1
ATOM 691 C C . THR A 1 91 ? 8.059 5.090 -10.243 1.00 76.19 91 THR A C 1
ATOM 693 O O . THR A 1 91 ? 7.872 6.250 -10.619 1.00 76.19 91 THR A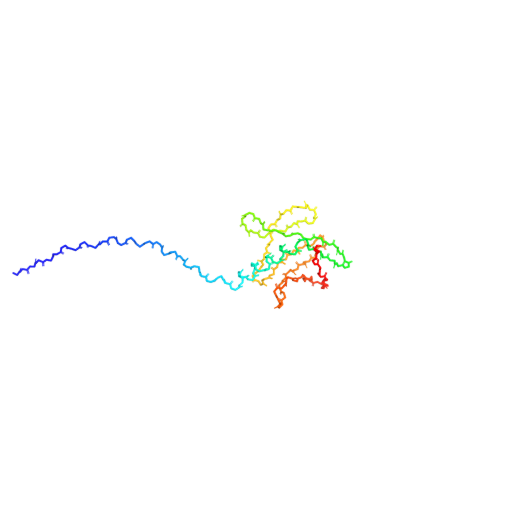 O 1
ATOM 696 N N . SER A 1 92 ? 9.270 4.530 -10.296 1.00 72.69 92 SER A N 1
ATOM 697 C CA . SER A 1 92 ? 10.446 5.235 -10.824 1.00 72.69 92 SER A CA 1
ATOM 698 C C . SER A 1 92 ? 10.314 5.632 -12.296 1.00 72.69 92 SER A C 1
ATOM 700 O O . SER A 1 92 ? 10.999 6.553 -12.727 1.00 72.69 92 SER A O 1
ATOM 702 N N . ASN A 1 93 ? 9.431 4.968 -13.047 1.00 74.19 93 ASN A N 1
ATOM 703 C CA . ASN A 1 93 ? 9.194 5.220 -14.468 1.00 74.19 93 ASN A CA 1
ATOM 704 C C . ASN A 1 93 ? 8.016 6.183 -14.721 1.00 74.19 93 ASN A C 1
ATOM 706 O O . ASN A 1 93 ? 7.577 6.334 -15.858 1.00 74.19 93 ASN A O 1
ATOM 710 N N . GLY A 1 94 ? 7.493 6.840 -13.676 1.00 74.75 94 GLY A N 1
ATOM 711 C CA . GLY A 1 94 ? 6.396 7.809 -13.798 1.00 74.75 94 GLY A CA 1
ATOM 712 C C . GLY A 1 94 ? 5.011 7.171 -13.933 1.00 74.75 94 GLY A C 1
ATOM 713 O O . GLY A 1 94 ? 4.066 7.829 -14.361 1.00 74.75 94 GLY A O 1
ATOM 714 N N . HIS A 1 95 ? 4.882 5.893 -13.580 1.00 77.38 95 HIS A N 1
ATOM 715 C CA . HIS A 1 95 ? 3.617 5.170 -13.594 1.00 77.38 95 HIS A CA 1
ATOM 716 C C . HIS A 1 95 ? 2.900 5.269 -12.254 1.00 77.38 95 HIS A C 1
ATOM 718 O O . HIS A 1 95 ? 3.536 5.190 -11.208 1.00 77.38 95 HIS A O 1
ATOM 724 N N . THR A 1 96 ? 1.576 5.389 -12.280 1.00 82.31 96 THR A N 1
ATOM 725 C CA . THR A 1 96 ? 0.754 5.438 -11.068 1.00 82.31 96 THR A CA 1
ATOM 726 C C . THR A 1 96 ? 0.119 4.077 -10.813 1.00 82.31 96 THR A C 1
ATOM 728 O O . THR A 1 96 ? -0.596 3.543 -11.666 1.00 82.31 96 THR A O 1
ATOM 731 N N . ILE A 1 97 ? 0.379 3.526 -9.631 1.00 82.94 97 ILE A N 1
ATOM 732 C CA . ILE A 1 97 ? -0.236 2.298 -9.131 1.00 82.94 97 ILE A CA 1
ATOM 733 C C . ILE A 1 97 ? -1.227 2.677 -8.039 1.00 82.94 97 ILE A C 1
ATOM 735 O O . ILE A 1 97 ? -0.866 3.356 -7.075 1.00 82.94 97 ILE A O 1
ATOM 739 N N . THR A 1 98 ? -2.460 2.206 -8.190 1.00 86.88 98 THR A N 1
ATOM 740 C CA . THR A 1 98 ? -3.560 2.394 -7.249 1.00 86.88 98 THR A CA 1
ATOM 741 C C . THR A 1 98 ? -3.970 1.040 -6.679 1.00 86.88 98 THR A C 1
ATOM 743 O O . THR A 1 98 ? -4.370 0.142 -7.412 1.00 86.88 98 THR A O 1
ATOM 746 N N . TYR A 1 99 ? -3.883 0.886 -5.366 1.00 87.69 99 TYR A N 1
ATOM 747 C CA . TYR A 1 99 ? -4.428 -0.247 -4.627 1.00 87.69 99 TYR A CA 1
ATOM 748 C C . TYR A 1 99 ? -5.879 0.032 -4.251 1.00 87.69 99 TYR A C 1
ATOM 750 O O . TYR A 1 99 ? -6.186 1.163 -3.891 1.00 87.69 99 TYR A O 1
ATOM 758 N N . SER A 1 100 ? -6.740 -0.979 -4.302 1.00 87.81 100 SER A N 1
ATOM 759 C CA . SER A 1 100 ? -8.141 -0.937 -3.843 1.00 87.81 100 SER A CA 1
ATOM 760 C C . SER A 1 100 ? -8.560 -2.302 -3.294 1.00 87.81 100 SER A C 1
ATOM 762 O O . SER A 1 100 ? -7.763 -3.230 -3.378 1.00 87.81 100 SER A O 1
ATOM 764 N N . LEU A 1 101 ? -9.758 -2.449 -2.727 1.00 84.88 101 LEU A N 1
ATOM 765 C CA . LEU A 1 101 ? -10.304 -3.756 -2.335 1.00 84.88 101 LEU A CA 1
ATOM 766 C C . LEU A 1 101 ? -11.224 -4.319 -3.432 1.00 84.88 101 LEU A C 1
ATOM 768 O O . LEU A 1 101 ? -11.984 -3.573 -4.047 1.00 84.88 101 LEU A O 1
ATOM 772 N N . ASP A 1 102 ? -11.166 -5.630 -3.672 1.00 84.12 102 ASP A N 1
ATOM 773 C CA . ASP A 1 102 ? -12.148 -6.345 -4.491 1.00 84.12 102 ASP A CA 1
ATOM 774 C C . ASP A 1 102 ? -13.467 -6.588 -3.731 1.00 84.12 102 ASP A C 1
ATOM 776 O O . ASP A 1 102 ? -13.611 -6.260 -2.552 1.00 84.12 102 ASP A O 1
ATOM 780 N N . ALA A 1 103 ? -14.447 -7.198 -4.405 1.00 82.00 103 ALA A N 1
ATOM 781 C CA . ALA A 1 103 ? -15.743 -7.525 -3.805 1.00 82.00 103 ALA A CA 1
ATOM 782 C C . ALA A 1 103 ? -15.652 -8.514 -2.622 1.00 82.00 103 ALA A C 1
ATOM 784 O O . ALA A 1 103 ? -16.591 -8.603 -1.835 1.00 82.00 103 ALA A O 1
ATOM 785 N N . ALA A 1 104 ? -14.546 -9.253 -2.497 1.00 84.00 104 ALA A N 1
ATOM 786 C CA . ALA A 1 104 ? -14.267 -10.164 -1.391 1.00 84.00 104 ALA A CA 1
ATOM 787 C C . ALA A 1 104 ? -13.424 -9.506 -0.276 1.00 84.00 104 ALA A C 1
ATOM 789 O O . ALA A 1 104 ? -13.085 -10.171 0.703 1.00 84.00 104 ALA A O 1
ATOM 790 N N . GLY A 1 105 ? -13.097 -8.214 -0.398 1.00 80.69 105 GLY A N 1
ATOM 791 C CA . GLY A 1 105 ? -12.289 -7.476 0.571 1.00 80.69 105 GLY A CA 1
ATOM 792 C C . GLY A 1 105 ? -10.791 -7.776 0.490 1.00 80.69 105 GLY A C 1
ATOM 793 O O . GLY A 1 105 ? -10.061 -7.486 1.439 1.00 80.69 105 GLY A O 1
ATOM 794 N N . ASN A 1 106 ? -10.310 -8.359 -0.611 1.00 84.88 106 ASN A N 1
ATOM 795 C CA . ASN A 1 106 ? -8.883 -8.556 -0.839 1.00 84.88 106 ASN A CA 1
ATOM 796 C C . ASN A 1 106 ? -8.294 -7.358 -1.587 1.00 84.88 106 ASN A C 1
ATOM 798 O O . ASN A 1 106 ? -8.916 -6.838 -2.513 1.00 84.88 106 ASN A O 1
ATOM 802 N N . PRO A 1 107 ? -7.079 -6.919 -1.237 1.00 83.38 107 PRO A N 1
ATOM 803 C CA . PRO A 1 107 ? -6.418 -5.834 -1.938 1.00 83.38 107 PRO A CA 1
ATOM 804 C C . PRO A 1 107 ? -6.040 -6.257 -3.363 1.00 83.38 107 PRO A C 1
ATOM 806 O O . PRO A 1 107 ? -5.451 -7.313 -3.596 1.00 83.38 107 PRO A O 1
ATOM 809 N N . ILE A 1 108 ? -6.338 -5.384 -4.317 1.00 82.62 108 ILE A N 1
ATOM 810 C CA . ILE A 1 108 ? -6.002 -5.500 -5.731 1.00 82.62 108 ILE A CA 1
ATOM 811 C C . ILE A 1 108 ? -5.181 -4.284 -6.158 1.00 82.62 108 ILE A C 1
ATOM 813 O O . ILE A 1 108 ? -5.478 -3.151 -5.777 1.00 82.62 108 ILE A O 1
ATOM 817 N N . ALA A 1 109 ? -4.141 -4.512 -6.959 1.00 82.56 109 ALA A N 1
ATOM 818 C CA . ALA A 1 109 ? -3.336 -3.448 -7.550 1.00 82.56 109 ALA A CA 1
ATOM 819 C C . ALA A 1 109 ? -3.808 -3.167 -8.983 1.00 82.56 109 ALA A C 1
ATOM 821 O O . ALA A 1 109 ? -3.778 -4.049 -9.841 1.00 82.56 109 ALA A O 1
ATOM 822 N N . VAL A 1 110 ? -4.210 -1.928 -9.252 1.00 74.94 110 VAL A N 1
ATOM 823 C CA . VAL A 1 110 ? -4.642 -1.435 -10.563 1.00 74.94 110 VAL A CA 1
ATOM 824 C C . VAL A 1 110 ? -3.635 -0.397 -11.050 1.00 74.94 110 VAL A C 1
ATOM 826 O O . VAL A 1 110 ? -3.185 0.461 -10.296 1.00 74.94 110 VAL A O 1
ATOM 829 N N . HIS A 1 111 ? -3.263 -0.464 -12.325 1.00 77.19 111 HIS A N 1
ATOM 830 C CA . HIS A 1 111 ? -2.337 0.483 -12.943 1.00 77.19 111 HIS A CA 1
ATOM 831 C C . HIS A 1 111 ? -3.042 1.265 -14.060 1.00 77.19 111 HIS A C 1
ATOM 833 O O . HIS A 1 111 ? -3.837 0.701 -14.812 1.00 77.19 111 HIS A O 1
ATOM 839 N N . SER A 1 112 ? -2.750 2.564 -14.178 1.00 62.44 112 SER A N 1
ATOM 840 C CA . SER A 1 112 ? -3.584 3.521 -14.928 1.00 62.44 112 SER A CA 1
ATOM 841 C C . SER A 1 112 ? -3.605 3.352 -16.456 1.00 62.44 112 SER A C 1
ATOM 843 O O . SER A 1 112 ? -4.480 3.912 -17.110 1.00 62.44 112 SER A O 1
ATOM 845 N N . LYS A 1 113 ? -2.681 2.579 -17.051 1.00 59.31 113 LYS A N 1
ATOM 846 C CA . LYS A 1 113 ? -2.610 2.370 -18.520 1.00 59.31 113 LYS A CA 1
ATOM 847 C C . LYS A 1 113 ? -2.561 0.905 -18.966 1.00 59.31 113 LYS A C 1
ATOM 849 O O . LYS A 1 113 ? -2.875 0.588 -20.110 1.00 59.31 113 LYS A O 1
ATOM 854 N N . HIS A 1 114 ? -2.160 0.006 -18.075 1.00 53.03 114 HIS A N 1
ATOM 855 C CA . HIS A 1 114 ? -2.023 -1.427 -18.336 1.00 53.03 114 HIS A CA 1
ATOM 856 C C . HIS A 1 114 ? -2.327 -2.150 -17.035 1.00 53.03 114 HIS A C 1
ATOM 858 O O . HIS A 1 114 ? -1.524 -2.034 -16.114 1.00 53.03 114 HIS A O 1
ATOM 864 N N . ALA A 1 115 ? -3.466 -2.836 -16.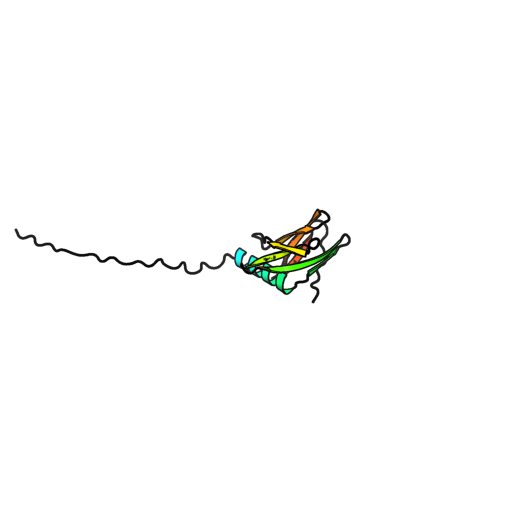935 1.00 53.16 115 ALA A N 1
ATOM 865 C CA . ALA A 1 115 ? -3.787 -3.621 -15.749 1.00 53.16 115 ALA A CA 1
ATOM 866 C C . ALA A 1 115 ? -2.653 -4.626 -15.491 1.00 53.16 115 ALA A C 1
ATOM 868 O O . ALA A 1 115 ? -2.271 -5.382 -16.385 1.00 53.16 115 ALA A O 1
ATOM 869 N N . ALA A 1 116 ? -2.062 -4.568 -14.303 1.00 61.31 116 ALA A N 1
ATOM 870 C CA . ALA A 1 116 ? -0.987 -5.463 -13.910 1.00 61.31 116 ALA A CA 1
ATOM 871 C C . ALA A 1 116 ? -1.556 -6.736 -13.282 1.00 61.31 116 ALA A C 1
ATOM 873 O O . ALA A 1 116 ? -2.664 -6.739 -12.748 1.00 61.31 116 ALA A O 1
ATOM 874 N N . THR A 1 117 ? -0.774 -7.812 -13.308 1.00 59.41 117 THR A N 1
ATOM 875 C CA . THR A 1 117 ? -1.075 -9.031 -12.555 1.00 59.41 117 THR A CA 1
ATOM 876 C C . THR A 1 117 ? -0.375 -8.976 -11.204 1.00 59.41 117 THR A C 1
ATOM 878 O O . THR A 1 117 ? 0.851 -8.929 -11.138 1.00 59.41 117 THR A O 1
ATOM 881 N N . PHE A 1 118 ? -1.159 -8.985 -10.131 1.00 63.09 118 PHE A N 1
ATOM 882 C CA . PHE A 1 118 ? -0.683 -8.971 -8.752 1.00 63.09 118 PHE A CA 1
ATOM 883 C C . PHE A 1 118 ? -0.375 -10.393 -8.238 1.00 63.09 118 PHE A C 1
ATOM 885 O O . PHE A 1 118 ? -1.157 -11.315 -8.481 1.00 63.09 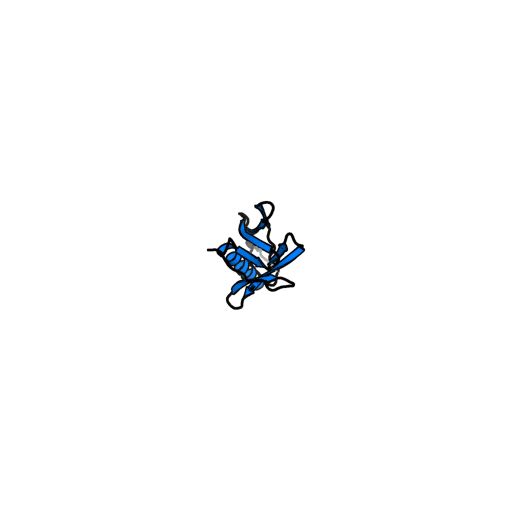118 PHE A O 1
ATOM 892 N N . LYS A 1 119 ? 0.736 -10.572 -7.501 1.00 58.59 119 LYS A N 1
ATOM 893 C CA . LYS A 1 119 ? 1.022 -11.787 -6.718 1.00 58.59 119 LYS A CA 1
ATOM 894 C C . LYS A 1 119 ? 1.636 -11.431 -5.356 1.00 58.59 119 LYS A C 1
ATOM 896 O O . LYS A 1 119 ? 2.662 -10.754 -5.293 1.00 58.59 119 LYS A O 1
ATOM 901 N N . SER A 1 120 ? 1.035 -11.920 -4.269 1.00 48.16 120 SER A N 1
ATOM 902 C CA . SER A 1 120 ? 1.679 -11.919 -2.947 1.00 48.16 120 SER A CA 1
ATOM 903 C C . SER A 1 120 ? 2.771 -12.984 -2.957 1.00 48.16 120 SER A C 1
ATOM 905 O O . SER A 1 120 ? 2.524 -14.107 -3.407 1.00 48.16 120 SER A O 1
ATOM 907 N N . VAL A 1 121 ? 3.973 -12.631 -2.505 1.00 55.06 121 VAL A N 1
ATOM 908 C CA . VAL A 1 121 ? 5.032 -13.615 -2.277 1.00 55.06 121 VAL A CA 1
ATOM 909 C C . VAL A 1 121 ? 4.911 -14.024 -0.814 1.00 55.06 121 VAL A C 1
ATOM 911 O O . VAL A 1 121 ? 5.142 -13.199 0.065 1.00 55.06 121 VAL A O 1
ATOM 914 N N . LYS A 1 122 ? 4.472 -15.261 -0.569 1.00 50.44 122 LYS A N 1
ATOM 915 C CA . LYS A 1 122 ? 4.524 -15.866 0.766 1.00 50.44 122 LYS A CA 1
ATOM 916 C C . LYS A 1 122 ? 5.926 -16.375 1.061 1.00 50.44 122 LYS A C 1
ATOM 918 O O . LYS A 1 122 ? 6.544 -16.916 0.115 1.00 50.44 122 LYS A O 1
#

Foldseek 3Di:
DDDDDDDDDDDPPPPDPDDPDDDPDDPLRVLLVLLLVQQQVLPQKWWDDPVDIFTKHWDADPVRFIWIQDRVPRDIDGWDQDSQQWTWDADPVRWIWIWHADPVSHIAIQTDPDGTDIDRDD

Organism: NCBI:txid2758570